Protein AF-A0ABD5DZK9-F1 (afdb_monomer_lite)

InterPro domains:
  IPR000515 ABC transporter type 1, transmembrane domain MetI-like [PF00528] (3-74)
  IPR000515 ABC transporter type 1, transmembrane domain MetI-like [PS50928] (1-76)
  IPR000515 ABC transporter type 1, transmembrane domain MetI-like [cd06261] (2-73)
  IPR035906 MetI-like superfamily [G3DSA:1.10.3720.10] (1-75)
  IPR035906 MetI-like superfamily [SSF161098] (7-73)

Organism: Acinetobacter baumannii (NCBI:txid470)

Radius of gyration: 18.36 Å; chains: 1; bounding box: 40×20×50 Å

Foldseek 3Di:
DVVCVPDVCDPVNVVVVCVVPVCVVLVVLLVVLLVVLCPDPVVVVCVVVVHDPVCCCVVPSVVSSVVSSVVCVVVD

pLDDT: mean 80.99, std 9.02, range [52.25, 90.44]

Sequence (76 aa):
ILLSSVVQPGFWWLLAITVLFGWMTLVGVVRAEFLRTRNYDYVRAAQALGVSDRQIILRHMLPNAMVATLTFLPFI

Structure (mmCIF, N/CA/C/O backbone):
data_AF-A0ABD5DZK9-F1
#
_entry.id   AF-A0ABD5DZK9-F1
#
loop_
_atom_site.group_PDB
_atom_site.id
_atom_site.type_symbol
_atom_site.label_atom_id
_atom_site.label_alt_id
_atom_site.label_comp_id
_atom_site.label_asym_id
_atom_site.label_entity_id
_atom_site.label_seq_id
_atom_site.pdbx_PDB_ins_code
_atom_site.Cartn_x
_atom_site.Cartn_y
_atom_site.Cartn_z
_atom_site.occupancy
_atom_site.B_iso_or_equiv
_atom_site.auth_seq_id
_atom_site.auth_comp_id
_atom_site.auth_asym_id
_atom_site.auth_atom_id
_atom_site.pdbx_PDB_model_num
ATOM 1 N N . ILE A 1 1 ? 25.243 -3.928 -21.181 1.00 54.66 1 ILE A N 1
ATOM 2 C CA . ILE A 1 1 ? 26.278 -4.093 -22.232 1.00 54.66 1 ILE A CA 1
ATOM 3 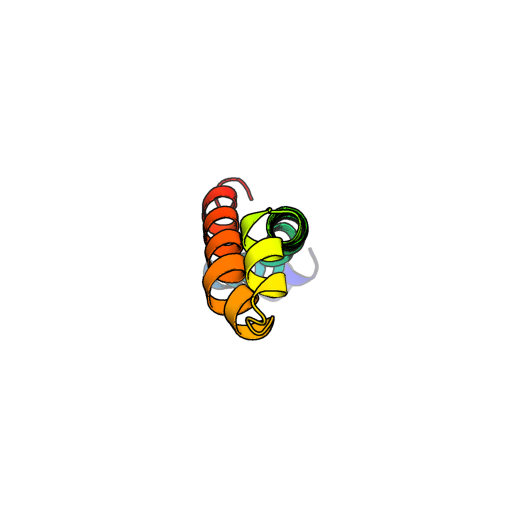C C . ILE A 1 1 ? 25.962 -5.290 -23.142 1.00 54.66 1 ILE A C 1
ATOM 5 O O . ILE A 1 1 ? 25.916 -5.089 -24.341 1.00 54.66 1 ILE A O 1
ATOM 9 N N . LEU A 1 2 ? 25.619 -6.484 -22.625 1.00 53.34 2 LEU A N 1
ATOM 10 C CA . LEU A 1 2 ? 25.168 -7.611 -23.477 1.00 53.34 2 LEU A CA 1
ATOM 11 C C . LEU A 1 2 ? 23.766 -7.410 -24.099 1.00 53.34 2 LEU A C 1
ATOM 13 O O . LEU A 1 2 ? 23.559 -7.722 -25.266 1.00 53.34 2 LEU A O 1
ATOM 17 N N . LEU A 1 3 ? 22.819 -6.820 -23.359 1.00 53.78 3 LEU A N 1
ATOM 18 C CA . LEU A 1 3 ? 21.442 -6.597 -23.837 1.00 53.78 3 LEU A CA 1
ATOM 19 C C . LEU A 1 3 ? 21.294 -5.455 -24.862 1.00 53.78 3 LEU A C 1
ATOM 21 O O . LEU A 1 3 ? 20.335 -5.459 -25.624 1.00 53.78 3 LEU A O 1
ATOM 25 N N . SER A 1 4 ? 22.234 -4.500 -24.927 1.00 52.25 4 SER A N 1
ATOM 26 C CA . SER A 1 4 ? 22.149 -3.375 -25.881 1.00 52.25 4 SER A CA 1
ATOM 27 C C . SER A 1 4 ? 22.696 -3.705 -27.273 1.00 52.25 4 SER A C 1
ATOM 29 O O . SER A 1 4 ? 22.705 -2.835 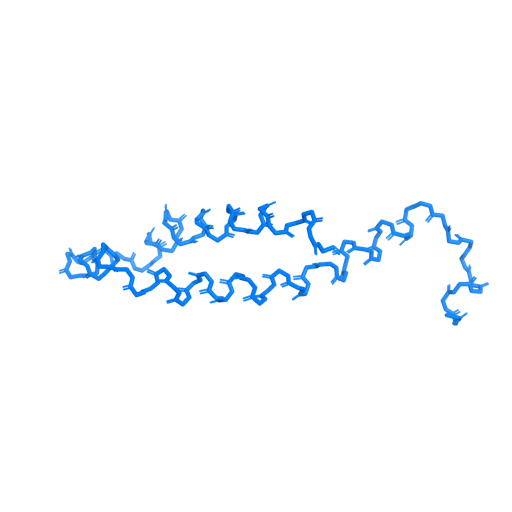-28.135 1.00 52.25 4 SER A O 1
ATOM 31 N N . SER A 1 5 ? 23.191 -4.929 -27.482 1.00 63.25 5 SER A N 1
ATOM 32 C CA . SER A 1 5 ? 23.756 -5.381 -28.762 1.00 63.25 5 SER A CA 1
ATOM 33 C C . SER A 1 5 ? 22.690 -5.952 -29.708 1.00 63.25 5 SER A C 1
ATOM 35 O O . SER A 1 5 ? 22.845 -5.913 -30.922 1.00 63.25 5 SER A O 1
ATOM 37 N N . VAL A 1 6 ? 21.577 -6.459 -29.162 1.00 63.97 6 VAL A N 1
ATOM 38 C CA . VAL A 1 6 ? 20.538 -7.164 -29.942 1.00 63.97 6 VAL A CA 1
ATOM 39 C C . VAL A 1 6 ? 19.351 -6.257 -30.280 1.00 63.97 6 VAL A C 1
ATOM 41 O O . VAL A 1 6 ? 18.581 -6.531 -31.195 1.00 63.97 6 VAL A O 1
ATOM 44 N N . VAL A 1 7 ? 19.203 -5.150 -29.556 1.00 61.44 7 VAL A N 1
ATOM 45 C CA . VAL A 1 7 ? 18.041 -4.271 -29.624 1.00 61.44 7 VAL A CA 1
ATOM 46 C C . VAL A 1 7 ? 18.549 -2.837 -29.549 1.00 61.44 7 VAL A C 1
ATOM 48 O O . VAL A 1 7 ? 19.154 -2.468 -28.544 1.00 61.44 7 VAL A O 1
ATOM 51 N N . GLN A 1 8 ? 18.313 -2.017 -30.580 1.00 65.19 8 GLN A N 1
ATOM 52 C CA . GLN A 1 8 ? 18.470 -0.564 -30.448 1.00 65.19 8 GLN A CA 1
ATOM 53 C C . GLN A 1 8 ? 17.625 -0.127 -29.243 1.00 65.19 8 GLN A C 1
ATOM 55 O O . GLN A 1 8 ? 16.409 -0.334 -29.289 1.00 65.19 8 GLN A O 1
ATOM 60 N N . PRO A 1 9 ? 18.216 0.405 -28.154 1.00 64.25 9 PRO A N 1
ATOM 61 C CA . PRO A 1 9 ? 17.460 0.772 -26.965 1.00 64.25 9 PRO A CA 1
ATOM 62 C C . PRO A 1 9 ? 16.537 1.946 -27.305 1.00 64.25 9 PRO A C 1
ATOM 64 O O . PRO A 1 9 ? 16.907 3.111 -27.212 1.00 64.25 9 PRO A O 1
ATOM 67 N N . GLY A 1 10 ? 15.336 1.622 -27.776 1.00 75.31 10 GLY A N 1
ATOM 68 C CA . GLY A 1 10 ? 14.266 2.575 -28.011 1.00 75.31 10 GLY A CA 1
ATOM 69 C C . GLY A 1 10 ? 13.567 2.940 -26.705 1.00 75.31 10 GLY A C 1
ATOM 70 O O . GLY A 1 10 ? 13.702 2.252 -25.690 1.00 75.31 10 GLY A O 1
ATOM 71 N N . PHE A 1 11 ? 12.756 3.998 -26.757 1.00 80.44 11 PHE A N 1
ATOM 72 C CA . PHE A 1 11 ? 11.944 4.478 -25.633 1.00 80.44 11 PHE A CA 1
ATOM 73 C C . PHE A 1 11 ? 11.179 3.351 -24.917 1.00 80.44 11 PHE A C 1
ATOM 75 O O . PHE A 1 11 ? 11.216 3.258 -23.694 1.00 80.44 11 PHE A O 1
ATOM 82 N N . TRP A 1 12 ? 10.553 2.445 -25.675 1.00 83.75 12 TRP A N 1
ATOM 83 C CA . TRP A 1 12 ? 9.761 1.341 -25.125 1.00 83.75 12 TRP A CA 1
ATOM 84 C C . TRP A 1 12 ? 10.578 0.334 -24.312 1.00 83.75 12 TRP A C 1
ATOM 86 O O . TRP A 1 12 ? 10.089 -0.170 -23.305 1.00 83.75 12 TRP A O 1
ATOM 96 N N . TRP A 1 13 ? 11.824 0.068 -24.708 1.00 84.38 13 TRP A N 1
ATOM 97 C CA . TRP A 1 13 ? 12.703 -0.840 -23.970 1.00 84.38 13 TRP A CA 1
ATOM 98 C C . TRP A 1 13 ? 13.201 -0.221 -22.673 1.00 84.38 13 TRP A C 1
ATOM 100 O O . TRP A 1 13 ? 13.225 -0.895 -21.646 1.00 84.38 13 TRP A O 1
ATOM 110 N N . LEU A 1 14 ? 13.537 1.070 -22.705 1.00 82.69 14 LEU A N 1
ATOM 111 C CA . LEU A 1 14 ? 13.878 1.816 -21.498 1.00 82.69 14 LEU A CA 1
ATOM 112 C C . LEU A 1 14 ? 12.691 1.856 -20.532 1.00 82.69 14 LEU A C 1
ATOM 114 O O . LEU A 1 14 ? 12.852 1.496 -19.373 1.00 82.69 14 LEU A O 1
ATOM 118 N N . LEU A 1 15 ? 11.492 2.187 -21.019 1.00 85.00 15 LEU A N 1
ATOM 119 C CA . LEU A 1 15 ? 10.275 2.201 -20.207 1.00 85.00 15 LEU A CA 1
ATOM 120 C C . LEU A 1 15 ? 9.981 0.827 -19.590 1.00 85.00 15 LEU A C 1
ATOM 122 O O . LEU A 1 15 ? 9.709 0.745 -18.394 1.00 85.00 15 LEU A O 1
ATOM 126 N N . ALA A 1 16 ? 10.083 -0.251 -20.371 1.00 85.56 16 ALA A N 1
ATOM 127 C CA . ALA A 1 16 ? 9.863 -1.604 -19.873 1.00 85.56 16 ALA A CA 1
ATOM 128 C C . ALA A 1 16 ? 10.844 -1.962 -18.750 1.00 85.56 16 ALA A C 1
ATOM 130 O O . ALA A 1 16 ? 10.422 -2.442 -17.703 1.00 85.56 16 ALA A O 1
ATOM 131 N N . ILE A 1 17 ? 12.137 -1.688 -18.931 1.00 84.56 17 ILE A N 1
ATOM 132 C CA . ILE A 1 17 ? 13.164 -1.965 -17.919 1.00 84.56 17 ILE A CA 1
ATOM 133 C C . ILE A 1 17 ? 12.927 -1.100 -16.673 1.00 84.56 17 ILE A C 1
ATOM 135 O O . ILE A 1 17 ? 12.912 -1.623 -15.562 1.00 84.56 17 ILE A O 1
ATOM 139 N N . THR A 1 18 ? 12.662 0.196 -16.823 1.00 82.44 18 THR A N 1
ATOM 140 C CA . THR A 1 18 ? 12.415 1.084 -15.678 1.00 82.44 18 THR A CA 1
ATOM 141 C C . THR A 1 18 ? 11.184 0.661 -14.878 1.00 82.44 18 THR A C 1
ATOM 143 O O . THR A 1 18 ? 11.254 0.600 -13.656 1.00 82.44 18 THR A O 1
ATOM 146 N N . VAL A 1 19 ? 10.079 0.284 -15.528 1.00 84.00 19 VAL A N 1
ATOM 147 C CA . VAL A 1 19 ? 8.886 -0.224 -14.826 1.00 84.00 19 VAL A CA 1
ATOM 148 C C . VAL A 1 19 ? 9.172 -1.568 -14.152 1.00 84.00 19 VAL A C 1
ATOM 150 O O . VAL A 1 19 ? 8.755 -1.794 -13.018 1.00 84.00 19 VAL A O 1
ATOM 153 N N . LEU A 1 20 ? 9.910 -2.454 -14.823 1.00 85.56 20 LEU A N 1
ATOM 154 C CA . LEU A 1 20 ? 10.161 -3.818 -14.358 1.00 85.56 20 LEU A CA 1
ATOM 155 C C . LEU A 1 20 ? 11.211 -3.906 -13.243 1.00 85.56 20 LEU A C 1
ATOM 157 O O . LEU A 1 20 ? 11.239 -4.908 -12.538 1.00 85.56 20 LEU A O 1
ATOM 161 N N . PHE A 1 21 ? 12.035 -2.876 -13.041 1.00 82.94 21 PHE A N 1
ATOM 162 C CA . PHE A 1 21 ? 13.001 -2.811 -11.937 1.00 82.94 21 PHE A CA 1
ATOM 163 C C . PHE A 1 21 ? 12.685 -1.708 -10.906 1.00 82.94 21 PHE A C 1
ATOM 165 O O . PHE A 1 21 ? 13.097 -1.823 -9.752 1.00 82.94 21 PHE A O 1
ATOM 172 N N . GLY A 1 22 ? 11.903 -0.684 -11.261 1.00 78.69 22 GLY A N 1
ATOM 173 C CA . GLY A 1 22 ? 11.573 0.449 -10.383 1.00 78.69 22 GLY A CA 1
ATOM 174 C C . GLY A 1 22 ? 10.649 0.112 -9.207 1.00 78.69 22 GLY A C 1
ATOM 175 O O . GLY A 1 22 ? 10.594 0.849 -8.230 1.00 78.69 22 GLY A O 1
ATOM 176 N N . TRP A 1 23 ? 9.945 -1.022 -9.239 1.00 80.81 23 TRP A N 1
ATOM 177 C CA . TRP A 1 23 ? 9.083 -1.442 -8.126 1.00 80.81 23 TRP A CA 1
ATOM 178 C C . TRP A 1 23 ? 9.860 -2.017 -6.934 1.00 80.81 23 TRP A C 1
ATOM 180 O O . TRP A 1 23 ? 9.332 -2.040 -5.823 1.00 80.81 23 TRP A O 1
ATOM 190 N N . MET A 1 24 ? 11.108 -2.460 -7.122 1.00 84.38 24 MET A N 1
ATOM 191 C CA . MET A 1 24 ? 11.895 -3.085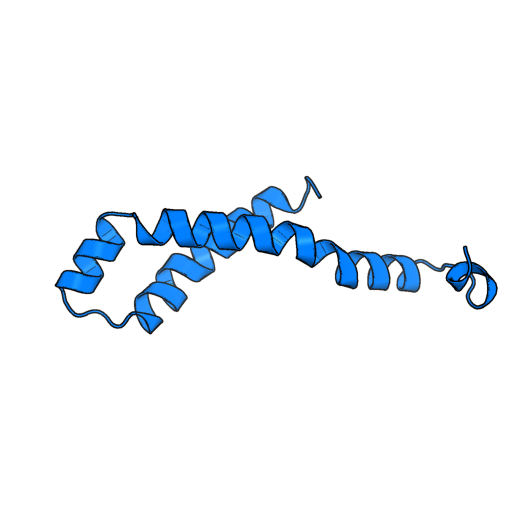 -6.049 1.00 84.38 24 MET A CA 1
ATOM 192 C C . MET A 1 24 ? 12.186 -2.111 -4.898 1.00 84.38 24 MET A C 1
ATOM 194 O O . MET A 1 24 ? 12.132 -2.495 -3.731 1.00 84.38 24 MET A O 1
ATOM 198 N N . THR A 1 25 ? 12.433 -0.838 -5.207 1.00 79.38 25 THR A N 1
ATOM 199 C CA . THR A 1 25 ? 12.607 0.242 -4.220 1.00 79.38 25 THR A CA 1
ATOM 200 C C . THR A 1 25 ? 11.314 0.532 -3.458 1.00 79.38 25 THR A C 1
ATOM 202 O O . THR A 1 25 ? 11.349 0.751 -2.245 1.00 79.38 25 THR A O 1
ATOM 205 N N . LEU A 1 26 ? 10.159 0.439 -4.124 1.00 82.50 26 LEU A N 1
ATOM 206 C CA . LEU A 1 26 ? 8.846 0.631 -3.500 1.00 82.50 26 LEU A CA 1
ATOM 207 C C . LEU A 1 26 ? 8.510 -0.467 -2.477 1.00 82.50 26 LEU A C 1
ATOM 209 O O . LEU A 1 26 ? 7.840 -0.184 -1.485 1.00 82.50 26 LEU A O 1
ATOM 213 N N . VAL A 1 27 ? 9.015 -1.697 -2.645 1.00 85.31 27 VAL A N 1
ATOM 214 C CA . VAL A 1 27 ? 8.787 -2.802 -1.688 1.00 85.31 27 VAL A CA 1
ATOM 215 C C . VAL A 1 27 ? 9.265 -2.441 -0.278 1.00 85.31 27 VAL A C 1
ATOM 217 O O . VAL A 1 27 ? 8.572 -2.727 0.702 1.00 85.31 27 VAL A O 1
ATOM 220 N N . GLY A 1 28 ? 10.428 -1.792 -0.160 1.00 85.62 28 GLY A N 1
ATOM 221 C CA . GLY A 1 28 ? 10.966 -1.351 1.129 1.00 85.62 28 GLY A CA 1
ATOM 222 C C . GLY A 1 28 ? 10.067 -0.316 1.810 1.00 85.62 28 GLY A C 1
ATOM 223 O O . GLY A 1 28 ? 9.771 -0.443 3.000 1.00 85.62 28 GLY A O 1
ATOM 224 N N . VAL A 1 29 ? 9.570 0.650 1.032 1.00 86.12 29 VAL A N 1
ATOM 225 C CA . VAL A 1 29 ? 8.651 1.704 1.491 1.00 86.12 29 VAL A CA 1
ATOM 226 C C . VAL A 1 29 ? 7.332 1.104 1.967 1.00 86.12 29 VAL A C 1
ATOM 228 O O . VAL A 1 29 ? 6.910 1.356 3.092 1.00 86.12 29 VAL A O 1
ATOM 231 N N . VAL A 1 30 ? 6.708 0.250 1.151 1.00 86.88 30 VAL A N 1
ATOM 232 C CA . VAL A 1 30 ? 5.441 -0.410 1.494 1.00 86.88 30 VAL A CA 1
ATOM 233 C C . VAL A 1 30 ? 5.597 -1.240 2.766 1.00 86.88 30 VAL A C 1
ATOM 235 O O . VAL A 1 30 ? 4.766 -1.148 3.666 1.00 86.88 30 VAL A O 1
ATOM 238 N N . ARG A 1 31 ? 6.683 -2.009 2.903 1.00 86.50 31 ARG A N 1
ATOM 239 C CA . ARG A 1 31 ? 6.940 -2.796 4.118 1.00 86.50 31 ARG A CA 1
ATOM 240 C C . ARG A 1 31 ? 7.095 -1.910 5.358 1.00 86.50 31 ARG A C 1
ATOM 242 O O . ARG A 1 31 ? 6.554 -2.255 6.410 1.00 86.50 31 ARG A O 1
ATOM 249 N N . ALA A 1 32 ? 7.822 -0.799 5.250 1.00 87.62 32 ALA A N 1
ATOM 250 C CA . ALA A 1 32 ? 7.974 0.158 6.344 1.00 87.62 32 ALA A CA 1
ATOM 251 C C . ALA A 1 32 ? 6.621 0.768 6.742 1.00 87.62 32 ALA A C 1
ATOM 253 O O . ALA A 1 32 ? 6.289 0.807 7.928 1.00 87.62 32 ALA A O 1
ATOM 254 N N . GLU A 1 33 ? 5.801 1.144 5.760 1.00 87.62 33 GLU A N 1
ATOM 255 C CA . GLU A 1 33 ? 4.486 1.731 6.006 1.00 87.62 33 GLU A CA 1
ATOM 256 C C . GLU A 1 33 ? 3.506 0.719 6.611 1.00 87.62 33 GLU A C 1
ATOM 258 O O . GLU A 1 33 ? 2.759 1.058 7.524 1.00 87.62 33 GLU A O 1
ATOM 263 N N . PHE A 1 34 ? 3.551 -0.553 6.205 1.00 86.06 34 PHE A N 1
ATOM 264 C CA . PHE A 1 34 ? 2.763 -1.621 6.833 1.00 86.06 34 PHE A CA 1
ATOM 265 C C . PHE A 1 34 ? 3.157 -1.847 8.299 1.00 86.06 34 PHE A C 1
ATOM 267 O O . PHE A 1 34 ? 2.287 -1.983 9.163 1.00 86.06 34 PHE A O 1
ATOM 274 N N . LEU A 1 35 ? 4.460 -1.853 8.609 1.00 86.12 35 LEU A N 1
ATOM 275 C CA . LEU A 1 35 ? 4.940 -1.967 9.991 1.00 86.12 35 LEU A CA 1
ATOM 276 C C . LEU A 1 35 ? 4.521 -0.764 10.839 1.00 86.12 35 LEU A C 1
ATOM 278 O O . LEU A 1 35 ? 4.120 -0.941 11.990 1.00 86.12 35 LEU A O 1
ATOM 282 N N . ARG A 1 36 ? 4.580 0.443 10.274 1.00 86.31 36 ARG A N 1
ATOM 283 C CA . ARG A 1 36 ? 4.103 1.667 10.922 1.00 86.31 36 ARG A CA 1
ATOM 284 C C . ARG A 1 36 ? 2.599 1.608 11.164 1.00 86.31 36 ARG A C 1
ATOM 286 O O . ARG A 1 36 ? 2.155 1.829 12.286 1.00 86.31 36 ARG A O 1
ATOM 293 N N . THR A 1 37 ? 1.838 1.216 10.144 1.00 84.19 37 THR A N 1
ATOM 294 C CA . THR A 1 37 ? 0.374 1.203 10.184 1.00 84.19 37 THR A CA 1
ATOM 295 C C . THR A 1 37 ? -0.161 0.204 11.205 1.00 84.19 37 THR A C 1
ATOM 297 O O . THR A 1 37 ? -1.074 0.517 11.963 1.00 84.19 37 THR A O 1
ATOM 300 N N . ARG A 1 38 ? 0.465 -0.973 11.312 1.00 79.81 38 ARG A N 1
ATOM 301 C CA . ARG A 1 38 ? 0.130 -1.982 12.330 1.00 79.81 38 ARG A CA 1
ATOM 302 C C . ARG A 1 38 ? 0.333 -1.489 13.770 1.00 79.81 38 ARG A C 1
ATOM 304 O O . ARG A 1 38 ? -0.295 -2.007 14.688 1.00 79.81 38 ARG A O 1
ATOM 311 N N . ASN A 1 39 ? 1.225 -0.524 13.986 1.00 84.19 39 ASN A N 1
ATOM 312 C CA . ASN A 1 39 ? 1.478 0.043 15.310 1.00 84.19 39 ASN A CA 1
ATOM 313 C C . ASN A 1 39 ? 0.532 1.190 15.677 1.00 84.19 39 ASN A C 1
ATOM 315 O O . ASN A 1 39 ? 0.623 1.680 16.797 1.00 84.19 39 ASN A O 1
ATOM 319 N N . TYR A 1 40 ? -0.374 1.608 14.789 1.00 86.81 40 TYR A N 1
ATOM 320 C CA . TYR A 1 40 ? -1.327 2.653 15.130 1.00 86.81 40 TYR A CA 1
ATOM 321 C C . TYR A 1 40 ? -2.400 2.173 16.107 1.00 86.81 40 TYR A C 1
ATOM 323 O O . TYR A 1 40 ? -2.981 1.094 15.957 1.00 86.81 40 TYR A O 1
ATOM 331 N N . ASP A 1 41 ? -2.728 3.036 17.066 1.00 85.38 41 ASP A N 1
ATOM 332 C CA . ASP A 1 41 ? -3.718 2.751 18.103 1.00 85.38 41 ASP A CA 1
ATOM 333 C C . ASP A 1 41 ? -5.121 2.515 17.529 1.00 85.38 41 ASP A C 1
ATOM 335 O O . ASP A 1 41 ? -5.861 1.682 18.046 1.00 85.38 41 ASP A O 1
ATOM 339 N N . TYR A 1 42 ? -5.472 3.153 16.404 1.00 83.69 42 TYR A N 1
ATOM 340 C CA . TYR A 1 42 ? -6.759 2.922 15.738 1.00 83.69 42 TYR A CA 1
ATOM 341 C C . TYR A 1 42 ? -6.867 1.520 15.118 1.00 83.69 42 TYR A C 1
ATOM 343 O O . TYR A 1 42 ? -7.951 0.942 15.107 1.00 83.69 42 TYR A O 1
ATOM 351 N N . VAL A 1 43 ? -5.757 0.947 14.633 1.00 86.25 43 VAL A N 1
ATOM 352 C CA . VAL A 1 43 ? -5.729 -0.431 14.115 1.00 86.25 43 VAL A CA 1
ATOM 353 C C . VAL A 1 43 ? -5.899 -1.415 15.265 1.00 86.25 43 VAL A C 1
ATOM 355 O O . VAL A 1 43 ? -6.698 -2.344 15.165 1.00 86.25 43 VAL A O 1
ATOM 358 N N . ARG A 1 44 ? -5.203 -1.172 16.382 1.00 84.50 44 ARG A N 1
ATOM 359 C CA . ARG A 1 44 ? -5.318 -1.987 17.598 1.00 84.50 44 ARG A CA 1
ATOM 360 C C . ARG A 1 44 ? -6.726 -1.927 18.192 1.00 84.50 44 ARG A C 1
ATOM 362 O O . ARG A 1 44 ? -7.270 -2.963 18.559 1.00 84.50 44 ARG A O 1
ATOM 369 N N . ALA A 1 45 ? -7.341 -0.745 18.226 1.00 87.12 45 ALA A N 1
ATOM 370 C CA . ALA A 1 45 ? -8.725 -0.574 18.656 1.00 87.12 45 ALA A CA 1
ATOM 371 C C . ALA A 1 45 ? -9.711 -1.286 17.712 1.00 87.12 45 ALA A C 1
ATOM 373 O O . ALA A 1 45 ? -10.607 -1.980 18.182 1.00 87.12 45 ALA A O 1
ATOM 374 N N . ALA A 1 46 ? -9.523 -1.190 16.391 1.00 86.50 46 ALA A N 1
ATOM 375 C CA . ALA A 1 46 ? -10.358 -1.895 15.415 1.00 86.50 46 ALA A CA 1
ATOM 376 C C . ALA A 1 46 ? -10.256 -3.427 15.549 1.00 86.50 46 ALA A C 1
ATOM 378 O O . ALA A 1 46 ? -11.272 -4.117 15.483 1.00 86.50 46 ALA A O 1
ATOM 379 N N . GLN A 1 47 ? -9.055 -3.959 15.799 1.00 85.94 47 GLN A N 1
ATOM 380 C CA . GLN A 1 47 ? -8.858 -5.379 16.109 1.00 85.94 47 GLN A CA 1
ATOM 381 C C . GLN A 1 47 ? -9.528 -5.781 17.427 1.00 85.94 47 GLN A C 1
ATOM 383 O O . GLN A 1 47 ? -10.191 -6.815 17.474 1.00 85.94 47 GLN A O 1
ATOM 388 N N . ALA A 1 48 ? -9.423 -4.959 18.477 1.00 88.44 48 ALA A N 1
ATOM 389 C CA . ALA A 1 48 ? -10.098 -5.206 19.755 1.00 88.44 48 ALA A CA 1
ATOM 390 C C . ALA A 1 48 ? -11.635 -5.198 19.629 1.00 88.44 48 ALA A C 1
ATOM 392 O O . ALA A 1 48 ? -12.318 -5.894 20.375 1.00 88.44 48 ALA A O 1
ATOM 393 N N . LEU A 1 49 ? -12.175 -4.459 18.655 1.00 88.81 49 LEU A N 1
ATOM 394 C CA . LEU A 1 49 ? -13.598 -4.444 18.298 1.00 88.81 49 LEU A CA 1
ATOM 395 C C . LEU A 1 49 ? -14.027 -5.632 17.412 1.00 88.81 49 LEU A C 1
ATOM 397 O O . LEU A 1 49 ? -15.200 -5.730 17.056 1.00 88.81 49 LEU A O 1
ATOM 401 N N . GLY A 1 50 ? -13.109 -6.533 17.046 1.00 90.44 50 GLY A N 1
ATOM 402 C CA . GLY A 1 50 ? -13.404 -7.727 16.246 1.00 90.44 50 GLY A CA 1
ATOM 403 C C . GLY A 1 50 ? -13.464 -7.492 14.733 1.00 90.44 50 GLY A C 1
ATOM 404 O O . GLY A 1 50 ? -13.993 -8.332 14.003 1.00 90.44 50 GLY A O 1
ATOM 405 N N . VAL A 1 51 ? -12.938 -6.370 14.229 1.00 89.00 51 VAL A N 1
ATOM 406 C CA . VAL A 1 51 ? -12.878 -6.111 12.783 1.00 89.00 51 VAL A CA 1
ATOM 407 C C . VAL A 1 51 ? -11.880 -7.063 12.125 1.00 89.00 51 VAL A C 1
ATOM 409 O O . VAL A 1 51 ? -10.764 -7.253 12.604 1.00 89.00 51 VAL A O 1
ATOM 412 N N . SER A 1 52 ? -12.271 -7.647 10.991 1.00 87.06 52 SER A N 1
ATOM 413 C CA . SER A 1 52 ? -11.413 -8.572 10.250 1.00 87.06 52 SER A CA 1
ATOM 414 C C . SER A 1 52 ? -10.137 -7.896 9.732 1.00 87.06 52 SER A C 1
ATOM 416 O O . SER A 1 52 ? -10.185 -6.811 9.144 1.00 87.06 52 SER A O 1
ATOM 418 N N . ASP A 1 53 ? -8.995 -8.581 9.850 1.00 85.06 53 ASP A N 1
ATOM 419 C CA . ASP A 1 53 ? -7.703 -8.079 9.359 1.00 85.06 53 ASP A CA 1
ATOM 420 C C . ASP A 1 53 ? -7.757 -7.685 7.882 1.00 85.06 53 ASP A C 1
ATOM 422 O O . ASP A 1 53 ? -7.187 -6.677 7.476 1.00 85.06 53 ASP A O 1
ATOM 426 N N . ARG A 1 54 ? -8.505 -8.437 7.065 1.00 86.94 54 ARG A N 1
ATOM 427 C CA . ARG A 1 54 ? -8.685 -8.136 5.638 1.00 86.94 54 ARG A CA 1
ATOM 428 C C . ARG A 1 54 ? -9.357 -6.784 5.408 1.00 86.94 54 ARG A C 1
ATOM 430 O O . ARG A 1 54 ? -8.930 -6.058 4.513 1.00 86.94 54 ARG A O 1
ATOM 437 N N . GLN A 1 55 ? -10.368 -6.422 6.202 1.00 87.75 55 GLN A N 1
ATOM 438 C CA . GLN A 1 55 ? -10.990 -5.097 6.107 1.00 87.75 55 GLN A CA 1
ATOM 439 C C . GLN A 1 55 ? -10.017 -3.992 6.507 1.00 87.75 55 GLN A C 1
ATOM 441 O O . GLN A 1 55 ? -9.947 -2.981 5.814 1.00 87.75 55 GLN A O 1
ATOM 446 N N . ILE A 1 56 ? -9.242 -4.189 7.576 1.00 87.25 56 ILE A N 1
ATOM 447 C CA . ILE A 1 56 ? -8.256 -3.200 8.028 1.00 87.25 56 ILE A CA 1
ATOM 448 C C . ILE A 1 56 ? -7.166 -3.015 6.963 1.00 87.25 56 ILE A C 1
ATOM 450 O O . ILE A 1 56 ? -6.807 -1.888 6.622 1.00 87.25 56 ILE A O 1
ATOM 454 N N . ILE A 1 57 ? -6.678 -4.114 6.383 1.00 87.25 57 ILE A N 1
ATOM 455 C CA . ILE A 1 57 ? -5.664 -4.084 5.327 1.00 87.25 57 ILE A CA 1
ATOM 456 C C . ILE A 1 57 ? -6.199 -3.358 4.091 1.00 87.25 57 ILE A C 1
ATOM 458 O O . ILE A 1 57 ? -5.577 -2.39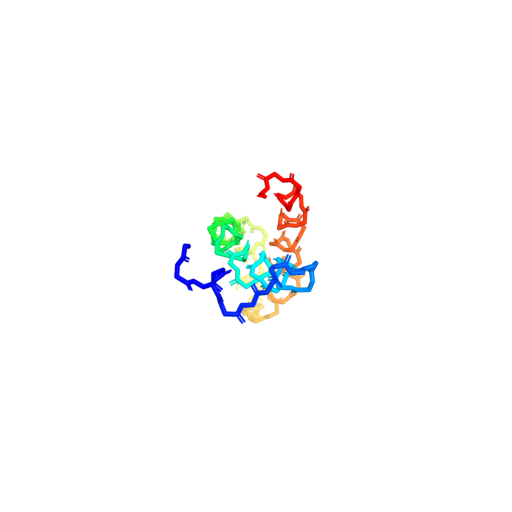7 3.655 1.00 87.25 57 ILE A O 1
ATOM 462 N N . LEU A 1 58 ? -7.348 -3.766 3.543 1.00 86.62 58 LEU A N 1
ATOM 463 C CA . LEU A 1 58 ? -7.878 -3.213 2.289 1.00 86.62 58 LEU A CA 1
ATOM 464 C C . LEU A 1 58 ? -8.350 -1.762 2.421 1.00 86.62 58 LEU A C 1
ATOM 466 O O . LEU A 1 58 ? -8.198 -0.983 1.485 1.00 86.62 58 LEU A O 1
ATOM 470 N N . ARG A 1 59 ? -8.940 -1.396 3.564 1.00 84.12 59 ARG A N 1
ATOM 471 C CA . ARG A 1 59 ? -9.586 -0.090 3.747 1.00 84.12 59 ARG A CA 1
ATOM 472 C C . ARG A 1 59 ? -8.685 0.953 4.397 1.00 84.12 59 ARG A C 1
ATOM 474 O O . ARG A 1 59 ? -8.939 2.141 4.220 1.00 84.12 59 ARG A O 1
ATOM 481 N N . HIS A 1 60 ? -7.645 0.528 5.119 1.00 82.25 60 HIS A N 1
ATOM 482 C CA . HIS A 1 60 ? -6.744 1.438 5.827 1.00 82.25 60 HIS A CA 1
ATOM 483 C C . HIS A 1 60 ? -5.275 1.249 5.434 1.00 82.25 60 HIS A C 1
ATOM 485 O O . HIS A 1 60 ? -4.651 2.212 4.997 1.00 82.25 60 HIS A O 1
ATOM 491 N N . MET A 1 61 ? -4.711 0.038 5.526 1.00 83.62 61 MET A N 1
ATOM 492 C CA . MET A 1 61 ? -3.261 -0.140 5.311 1.00 83.62 61 MET A CA 1
ATOM 493 C C . MET A 1 61 ? -2.829 0.008 3.847 1.00 83.62 61 MET A C 1
ATOM 495 O O . MET A 1 61 ? -1.835 0.672 3.569 1.00 83.62 61 MET A O 1
ATOM 499 N N . LEU A 1 62 ? -3.570 -0.588 2.910 1.00 84.81 62 LEU A N 1
ATOM 500 C CA . LEU A 1 62 ? -3.308 -0.510 1.470 1.00 84.81 62 LEU A CA 1
ATOM 501 C C . LEU A 1 62 ? -3.368 0.925 0.940 1.00 84.81 62 LEU A C 1
ATOM 503 O O . LEU A 1 62 ? -2.374 1.367 0.365 1.00 84.81 62 LEU A O 1
ATOM 507 N N . PRO A 1 63 ? -4.466 1.681 1.143 1.00 82.38 63 PRO A N 1
ATOM 508 C CA . PRO A 1 63 ? -4.524 3.061 0.678 1.00 82.38 63 PRO A CA 1
ATOM 509 C C . PRO A 1 63 ? -3.447 3.940 1.329 1.00 82.38 63 PRO A C 1
ATOM 511 O O . PRO A 1 63 ? -2.851 4.760 0.636 1.00 82.38 63 PRO A O 1
ATOM 514 N N . ASN A 1 64 ? -3.112 3.726 2.607 1.00 86.12 64 ASN A N 1
ATOM 515 C CA . ASN A 1 64 ? -2.022 4.457 3.261 1.00 86.12 64 ASN A CA 1
ATOM 516 C C . ASN A 1 64 ? -0.652 4.165 2.609 1.00 86.12 64 ASN A C 1
ATOM 518 O O . ASN A 1 64 ? 0.092 5.083 2.262 1.00 86.12 64 ASN A O 1
ATOM 522 N N . ALA A 1 65 ? -0.350 2.891 2.343 1.00 83.94 65 ALA A N 1
ATOM 523 C CA . ALA A 1 65 ? 0.875 2.494 1.653 1.00 83.94 65 ALA A CA 1
ATOM 524 C C . ALA A 1 65 ? 0.943 3.018 0.207 1.00 83.94 65 ALA A C 1
ATOM 526 O O . ALA A 1 65 ? 2.018 3.403 -0.252 1.00 83.94 65 ALA A O 1
ATOM 527 N N . MET A 1 66 ? -0.182 3.083 -0.513 1.00 84.19 66 MET A N 1
ATOM 528 C CA . MET A 1 66 ? -0.241 3.644 -1.870 1.00 84.19 66 MET A CA 1
ATOM 529 C C . MET A 1 66 ? 0.076 5.144 -1.893 1.00 84.19 66 MET A C 1
ATOM 531 O O . MET A 1 66 ? 0.823 5.588 -2.762 1.00 84.19 66 MET A O 1
ATOM 535 N N . VAL A 1 67 ? -0.431 5.919 -0.928 1.00 84.69 67 VAL A N 1
ATOM 536 C CA . VAL A 1 67 ? -0.123 7.357 -0.809 1.00 84.69 67 VAL A CA 1
ATOM 537 C C . VAL A 1 67 ? 1.367 7.577 -0.547 1.00 84.69 67 VAL A C 1
ATOM 539 O O . VAL A 1 67 ? 1.990 8.416 -1.202 1.00 84.69 67 VAL A O 1
ATOM 542 N N . ALA A 1 68 ? 1.967 6.780 0.343 1.00 81.56 68 ALA A N 1
ATOM 543 C CA . ALA A 1 68 ? 3.408 6.815 0.575 1.00 81.56 68 ALA A CA 1
ATOM 544 C C . ALA A 1 68 ? 4.181 6.471 -0.711 1.00 81.56 68 ALA A C 1
ATOM 546 O O . ALA A 1 68 ? 5.066 7.213 -1.124 1.00 81.56 68 ALA A O 1
ATOM 547 N N . THR A 1 69 ? 3.784 5.402 -1.403 1.00 81.56 69 THR A N 1
ATOM 548 C CA . THR A 1 69 ? 4.387 4.961 -2.675 1.00 81.56 69 THR A CA 1
ATOM 549 C C . THR A 1 69 ? 4.361 6.068 -3.736 1.00 81.56 69 THR A C 1
ATOM 551 O O . THR A 1 69 ? 5.379 6.330 -4.367 1.00 81.56 69 THR A O 1
ATOM 554 N N . LEU A 1 70 ? 3.230 6.763 -3.901 1.00 83.06 70 LEU A N 1
ATOM 555 C CA . LEU A 1 70 ? 3.085 7.888 -4.836 1.00 83.06 70 LEU A CA 1
ATOM 556 C C . LEU A 1 70 ? 3.941 9.097 -4.446 1.00 83.06 70 LEU A C 1
ATOM 558 O O . LEU A 1 70 ? 4.481 9.774 -5.316 1.00 83.06 70 LEU A O 1
ATOM 562 N N . THR A 1 71 ? 4.092 9.346 -3.146 1.00 82.81 71 THR A N 1
ATOM 563 C CA . THR A 1 71 ? 4.944 10.426 -2.631 1.00 82.81 71 THR A CA 1
ATOM 564 C C . THR A 1 71 ? 6.425 10.147 -2.878 1.00 82.81 71 THR A C 1
ATOM 566 O O . THR A 1 71 ? 7.176 11.071 -3.170 1.00 82.81 71 THR A O 1
ATOM 569 N N . PHE A 1 72 ? 6.848 8.883 -2.773 1.00 78.62 72 PHE A N 1
ATOM 570 C CA . PHE A 1 72 ? 8.243 8.478 -2.969 1.00 78.62 72 PHE A CA 1
ATOM 571 C C . PHE A 1 72 ? 8.615 8.192 -4.431 1.00 78.62 72 PHE A C 1
ATOM 573 O O . PHE A 1 72 ? 9.795 8.195 -4.763 1.00 78.62 72 PHE A O 1
ATOM 580 N N . LEU A 1 73 ? 7.625 8.014 -5.307 1.00 78.19 73 LEU A N 1
ATOM 581 C CA . LEU A 1 73 ? 7.780 7.784 -6.746 1.00 78.19 73 LEU A CA 1
ATOM 582 C C . LEU A 1 73 ? 8.708 8.782 -7.477 1.00 78.19 73 LEU A C 1
ATOM 584 O O . LEU A 1 73 ? 9.523 8.317 -8.262 1.00 78.19 73 LEU A O 1
ATOM 588 N N . PRO A 1 74 ? 8.648 10.112 -7.248 1.00 78.38 74 PRO A N 1
ATOM 589 C CA . PRO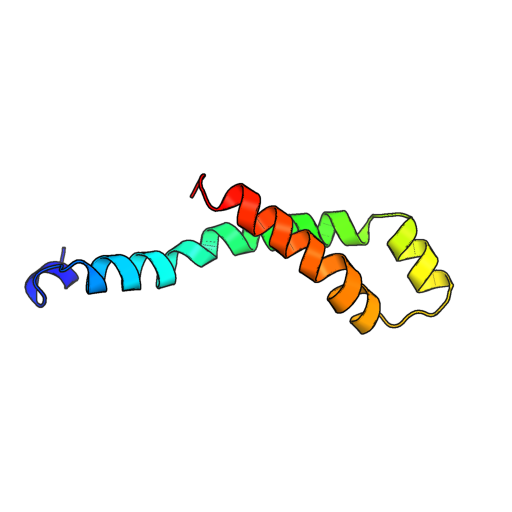 A 1 74 ? 9.545 11.063 -7.917 1.00 78.38 74 PRO A CA 1
ATOM 590 C C . PRO A 1 74 ? 10.986 11.058 -7.383 1.00 78.38 74 PRO A C 1
ATOM 592 O O . PRO A 1 74 ? 11.842 11.732 -7.951 1.00 78.38 74 PRO A O 1
ATOM 595 N N . PHE A 1 75 ? 11.257 10.351 -6.284 1.00 72.44 75 PHE A N 1
ATOM 596 C CA . PHE A 1 75 ? 12.580 10.276 -5.657 1.00 72.44 75 PHE A CA 1
ATOM 597 C C . PHE A 1 75 ? 13.320 8.963 -5.983 1.00 72.44 75 PHE A C 1
ATOM 599 O O . PHE A 1 75 ? 14.347 8.676 -5.366 1.00 72.44 75 PHE A O 1
ATOM 606 N N . ILE A 1 76 ? 12.790 8.169 -6.924 1.00 65.12 76 ILE A N 1
ATOM 607 C CA . ILE A 1 76 ? 13.308 6.878 -7.412 1.00 65.12 76 ILE A CA 1
ATOM 608 C C . ILE A 1 76 ? 13.559 7.001 -8.914 1.00 65.12 76 ILE A C 1
ATOM 610 O O . ILE A 1 76 ? 14.616 6.506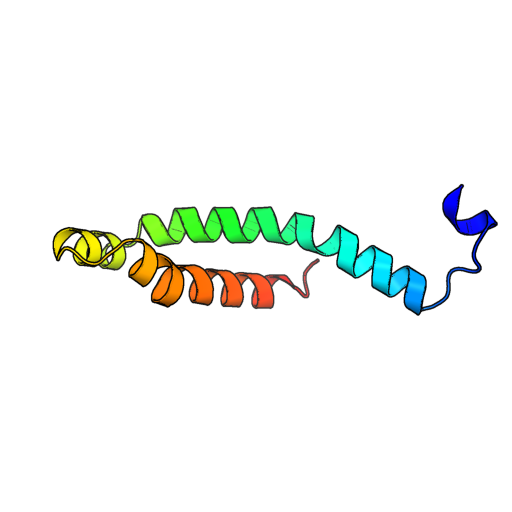 -9.361 1.00 65.12 76 ILE A O 1
#

Secondary structure (DSSP, 8-state):
--TTTTS---HHHHHHHHHHHHHHHHHHHHHHHHHHHHT-HHHHHHHHTT--HHHHIIIIIHHHHHHHHHHHGGG-